Protein AF-A0A0C3ARP1-F1 (afdb_monomer_lite)

Sequence (107 aa):
MITKLQFNICKLETSYRANSEIEDLNERVQENIPDVLQYSCLYWSNHVCSSVDLVGEEVCEYLDTFLRGRRVLYWLEVLSVMGRVPEAISALRKVIACRRRRMPCAS

Organism: NCBI:txid933852

Secondary structure (DSSP, 8-state):
-GGG--TTTT--S-SSS-GGG-TTHHHHHHHHS-HHHHHHHHHHHHHHHH-TTT--HHHHHHHHHHHHSTHHHHHHHHHHHTT-HHHHHHHHHHHHHHHHHT-----

Radius of gyration: 15.82 Å; chains: 1; bounding box: 33×24×52 Å

Foldseek 3Di:
DQVLQDPPQLVDPDPPDALVVDPCLVVSLPVRQDPVNVCCLQCVLVVCQVCLPPCPPVVVVVVVCCCPDCSVVSSCVNCRSVVNNVSVVVSVVSVVVSVVVPDDDPD

Structure (mmCIF, N/CA/C/O backbone):
data_AF-A0A0C3ARP1-F1
#
_entry.id   AF-A0A0C3ARP1-F1
#
loop_
_atom_site.group_PDB
_atom_site.id
_atom_site.type_symbol
_atom_site.label_atom_id
_atom_site.label_alt_id
_atom_site.label_comp_id
_atom_site.label_asym_id
_atom_site.label_entity_id
_atom_site.label_seq_id
_atom_site.pdbx_PDB_ins_code
_atom_site.Cartn_x
_atom_site.Cartn_y
_atom_site.Cartn_z
_atom_site.occupancy
_atom_site.B_iso_or_equiv
_atom_site.auth_seq_id
_atom_site.auth_comp_id
_atom_site.auth_asym_id
_atom_site.auth_atom_id
_atom_site.pdbx_PDB_model_num
ATOM 1 N N . MET A 1 1 ? 10.322 5.556 -0.310 1.00 77.38 1 MET A N 1
ATOM 2 C CA . MET A 1 1 ? 9.335 4.460 -0.164 1.00 77.38 1 MET A CA 1
ATOM 3 C C . MET A 1 1 ? 9.906 3.265 0.598 1.00 77.38 1 MET A C 1
ATOM 5 O O . MET A 1 1 ? 9.497 3.012 1.719 1.00 77.38 1 MET A O 1
ATOM 9 N N . ILE A 1 2 ? 10.868 2.544 0.017 1.00 76.88 2 ILE A N 1
ATOM 10 C CA . ILE A 1 2 ? 11.222 1.176 0.421 1.00 76.88 2 ILE A CA 1
ATOM 11 C C . ILE A 1 2 ? 11.784 1.080 1.855 1.00 76.88 2 ILE A C 1
ATOM 13 O O . ILE A 1 2 ? 11.499 0.114 2.556 1.00 76.88 2 ILE A O 1
ATOM 17 N N . THR A 1 3 ? 12.529 2.086 2.323 1.00 83.31 3 THR A N 1
ATOM 18 C CA . THR A 1 3 ? 13.122 2.149 3.676 1.00 83.31 3 THR A CA 1
ATOM 19 C C . THR A 1 3 ? 12.130 2.447 4.799 1.00 83.31 3 THR A C 1
ATOM 21 O O . THR A 1 3 ? 12.479 2.282 5.961 1.00 83.31 3 THR A O 1
ATOM 24 N N . LYS A 1 4 ? 10.918 2.902 4.465 1.00 89.88 4 LYS A N 1
ATOM 25 C CA . LYS A 1 4 ? 9.867 3.247 5.434 1.00 89.88 4 LYS A CA 1
ATOM 26 C C . LYS A 1 4 ? 8.748 2.203 5.498 1.00 89.88 4 LYS A C 1
ATOM 28 O O . LYS A 1 4 ? 7.906 2.284 6.378 1.00 89.88 4 LYS A O 1
ATOM 33 N N . LEU A 1 5 ? 8.741 1.237 4.576 1.00 94.75 5 LEU A N 1
ATOM 34 C CA . LEU A 1 5 ? 7.831 0.096 4.618 1.00 94.75 5 LEU A CA 1
ATOM 35 C C . LEU A 1 5 ? 8.294 -0.902 5.678 1.00 94.75 5 LEU A C 1
ATOM 37 O O . LEU A 1 5 ? 9.453 -1.322 5.673 1.00 94.75 5 LEU A O 1
ATOM 41 N N . GLN A 1 6 ? 7.366 -1.327 6.524 1.00 95.25 6 GLN A N 1
ATOM 42 C CA . GLN A 1 6 ? 7.595 -2.316 7.568 1.00 95.25 6 GLN A CA 1
ATOM 43 C C . GLN A 1 6 ? 6.342 -3.167 7.765 1.00 95.25 6 GLN A C 1
ATOM 45 O O . GLN A 1 6 ? 5.244 -2.726 7.435 1.00 95.25 6 GLN A O 1
ATOM 50 N N . PHE A 1 7 ? 6.530 -4.375 8.291 1.00 96.44 7 PHE A N 1
ATOM 51 C CA . PHE A 1 7 ? 5.430 -5.251 8.683 1.00 96.44 7 PHE A CA 1
ATOM 52 C C . PHE A 1 7 ? 4.617 -4.625 9.816 1.00 96.44 7 PHE A C 1
ATOM 54 O O . PHE A 1 7 ? 5.205 -4.069 10.748 1.00 96.44 7 PHE A O 1
ATOM 61 N N . ASN A 1 8 ? 3.297 -4.786 9.756 1.00 96.75 8 ASN A N 1
ATOM 62 C CA . ASN A 1 8 ? 2.352 -4.320 10.765 1.00 96.75 8 ASN A CA 1
ATOM 63 C C . ASN A 1 8 ? 2.529 -2.828 11.098 1.00 96.75 8 ASN A C 1
ATOM 65 O O . ASN A 1 8 ? 2.681 -2.441 12.260 1.00 96.75 8 ASN A O 1
ATOM 69 N N . ILE A 1 9 ? 2.564 -1.976 10.068 1.00 96.62 9 ILE A N 1
ATOM 70 C CA . ILE A 1 9 ? 2.895 -0.549 10.223 1.00 96.62 9 ILE A CA 1
ATOM 71 C C . ILE A 1 9 ? 1.890 0.192 11.117 1.00 96.62 9 ILE A C 1
ATOM 73 O O . ILE A 1 9 ? 2.286 1.077 11.870 1.00 96.62 9 ILE A O 1
ATOM 77 N N . CYS A 1 10 ? 0.621 -0.224 11.100 1.00 97.12 10 CYS A N 1
ATOM 78 C CA . CYS A 1 10 ? -0.442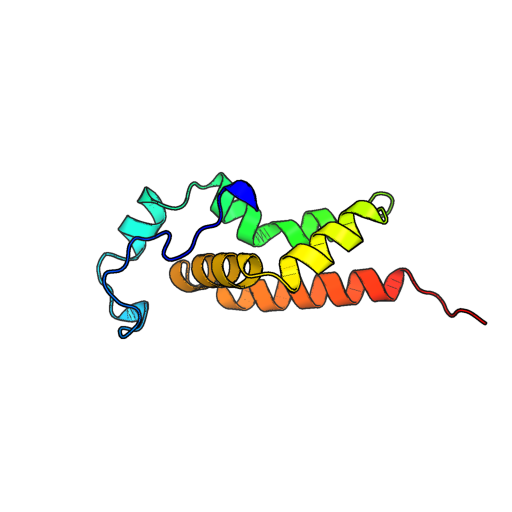 0.305 11.959 1.00 97.12 10 CYS A CA 1
ATOM 79 C C . CYS A 1 10 ? -0.500 -0.354 13.347 1.00 97.12 10 CYS A C 1
ATOM 81 O O . CYS A 1 10 ? -1.428 -0.073 14.101 1.00 97.12 10 CYS A O 1
ATOM 83 N N . LYS A 1 11 ? 0.467 -1.218 13.697 1.00 96.56 11 LYS A N 1
ATOM 84 C CA . LYS A 1 11 ? 0.572 -1.877 15.012 1.00 96.56 11 LYS A CA 1
ATOM 85 C C . LYS A 1 11 ? -0.728 -2.575 15.425 1.00 96.56 11 LYS A C 1
ATOM 87 O O . LYS A 1 11 ? -1.179 -2.450 16.560 1.00 96.56 11 LYS A O 1
ATOM 92 N N . LEU A 1 12 ? -1.342 -3.286 14.485 1.00 96.00 12 LEU A N 1
ATOM 93 C CA . LEU A 1 12 ? -2.535 -4.080 14.740 1.00 96.00 12 LEU A CA 1
ATOM 94 C C . LEU A 1 12 ? -2.186 -5.219 15.697 1.00 96.00 12 LEU A C 1
ATOM 96 O O . LEU A 1 12 ? -1.124 -5.841 15.593 1.00 96.00 12 LEU A O 1
ATOM 100 N N . GLU A 1 13 ? -3.087 -5.499 16.625 1.00 94.56 13 GLU A N 1
ATOM 101 C CA . GLU A 1 13 ? -2.910 -6.525 17.651 1.00 94.56 13 GLU A CA 1
ATOM 102 C C . GLU A 1 13 ? -2.945 -7.925 17.033 1.00 94.56 13 GLU A C 1
ATOM 104 O O . GLU A 1 13 ? -2.311 -8.859 17.522 1.00 94.56 13 GLU A O 1
ATOM 109 N N . THR A 1 14 ? -3.704 -8.076 15.947 1.00 92.62 14 THR A N 1
ATOM 110 C CA . THR A 1 14 ? -3.884 -9.341 15.250 1.00 92.62 14 THR A CA 1
ATOM 111 C C . THR A 1 14 ? -4.270 -9.135 13.790 1.00 92.62 14 THR A C 1
ATOM 113 O O . THR A 1 14 ? -4.915 -8.155 13.431 1.00 92.62 14 THR A O 1
ATOM 116 N N . SER A 1 15 ? -3.918 -10.112 12.956 1.00 89.75 15 SER A N 1
ATOM 117 C CA . SER A 1 15 ? -4.362 -10.229 11.568 1.00 89.75 15 SER A CA 1
ATOM 118 C C . SER A 1 15 ? -5.639 -11.067 11.398 1.00 89.75 15 SER A C 1
ATOM 120 O O . SER A 1 15 ? -6.023 -11.342 10.266 1.00 89.75 15 SER A O 1
ATOM 122 N N . TYR A 1 16 ? -6.263 -11.551 12.483 1.00 94.06 16 TYR A N 1
ATOM 123 C CA . TYR A 1 16 ? -7.468 -12.395 12.398 1.00 94.06 16 TYR A CA 1
ATOM 124 C C . TYR A 1 16 ? -8.746 -11.605 12.093 1.00 94.06 16 TYR A C 1
ATOM 126 O O . TYR A 1 16 ? -9.743 -12.202 11.698 1.00 94.06 16 TYR A O 1
ATOM 134 N N . ARG A 1 17 ? -8.720 -10.282 12.286 1.00 94.38 17 ARG A N 1
ATOM 135 C CA . ARG A 1 17 ? -9.836 -9.376 11.999 1.00 94.38 17 ARG A CA 1
ATOM 136 C C . ARG A 1 17 ? -9.660 -8.761 10.619 1.00 94.38 17 ARG A C 1
ATOM 138 O O . ARG A 1 17 ? -8.546 -8.395 10.239 1.00 94.38 17 ARG A O 1
ATOM 145 N N . ALA A 1 18 ? -10.753 -8.613 9.886 1.00 95.25 18 ALA A N 1
ATOM 146 C CA . ALA A 1 18 ? -10.766 -7.814 8.676 1.00 95.25 18 ALA A CA 1
ATOM 147 C C . ALA A 1 18 ? -10.536 -6.336 9.022 1.00 95.25 18 ALA A C 1
ATOM 149 O O . ALA A 1 18 ? -10.984 -5.848 10.057 1.00 95.25 18 ALA A O 1
ATOM 150 N N . ASN A 1 19 ? -9.902 -5.595 8.112 1.00 96.50 19 ASN A N 1
ATOM 151 C CA . ASN A 1 19 ? -9.664 -4.158 8.283 1.00 96.50 19 ASN A CA 1
ATOM 152 C C . ASN A 1 19 ? -10.959 -3.379 8.578 1.00 96.50 19 ASN A C 1
ATOM 154 O O . ASN A 1 19 ? -10.946 -2.441 9.363 1.00 96.50 19 ASN A O 1
ATOM 158 N N . SER A 1 20 ? -12.087 -3.792 7.988 1.00 95.56 20 SER A N 1
ATOM 159 C CA . SER A 1 20 ? -13.403 -3.179 8.212 1.00 95.56 20 SER A CA 1
ATOM 160 C C . SER A 1 20 ? -13.954 -3.374 9.624 1.00 95.56 20 SER A C 1
ATOM 162 O O . SER A 1 20 ? -14.890 -2.682 10.004 1.00 95.56 20 SER A O 1
ATOM 164 N N . GLU A 1 21 ? -13.425 -4.334 10.380 1.00 96.62 21 GLU A N 1
ATOM 165 C CA . GLU A 1 21 ? -13.845 -4.609 11.754 1.00 96.62 21 GLU A CA 1
ATOM 166 C C . GLU A 1 21 ? -13.049 -3.787 12.774 1.00 96.62 21 GLU A C 1
ATOM 168 O O . GLU A 1 21 ? -13.340 -3.877 13.961 1.00 96.62 21 GLU A O 1
ATOM 173 N N . ILE A 1 22 ? -12.030 -3.029 12.353 1.00 96.38 22 ILE A N 1
ATOM 174 C CA . ILE A 1 22 ? -11.149 -2.247 13.228 1.00 96.38 22 ILE A CA 1
ATOM 175 C C . ILE A 1 22 ? -11.639 -0.793 13.237 1.00 96.38 22 ILE A C 1
ATOM 177 O O . ILE A 1 22 ? -11.443 -0.059 12.271 1.00 96.38 22 ILE A O 1
ATOM 181 N N . GLU A 1 23 ? -12.293 -0.386 14.325 1.00 96.12 23 GLU A N 1
ATOM 182 C CA . GLU A 1 23 ? -12.970 0.917 14.438 1.00 96.12 23 GLU A CA 1
ATOM 183 C C . GLU A 1 23 ? -12.007 2.113 14.328 1.00 96.12 23 GLU A C 1
ATOM 185 O O . GLU A 1 23 ? -12.314 3.094 13.654 1.00 96.12 23 GLU A O 1
ATOM 190 N N . ASP A 1 24 ? -10.817 2.009 14.920 1.00 97.19 24 ASP A N 1
ATOM 191 C CA . ASP A 1 24 ? -9.793 3.060 14.977 1.00 97.19 24 ASP A CA 1
ATOM 192 C C . ASP A 1 24 ? -8.765 2.977 13.830 1.00 97.19 24 ASP A C 1
ATOM 194 O O . ASP A 1 24 ? -7.747 3.674 13.834 1.00 97.19 24 ASP A O 1
ATOM 198 N N . LEU A 1 25 ? -9.006 2.143 12.808 1.00 97.38 25 LEU A N 1
ATOM 199 C CA . LEU A 1 25 ? -8.022 1.894 11.747 1.00 97.38 25 LEU A CA 1
ATOM 200 C C . LEU A 1 25 ? -7.609 3.175 11.015 1.00 97.38 25 LEU A C 1
ATOM 202 O O . LEU A 1 25 ? -6.430 3.368 10.721 1.00 97.38 25 LEU A O 1
ATOM 206 N N . ASN A 1 26 ? -8.570 4.056 10.731 1.00 96.75 26 ASN A N 1
ATOM 207 C CA . ASN A 1 26 ? -8.303 5.311 10.033 1.00 96.75 26 ASN A CA 1
ATOM 208 C C . ASN A 1 26 ? -7.360 6.217 10.835 1.00 96.75 26 ASN A C 1
ATOM 210 O O . ASN A 1 26 ? -6.447 6.802 10.256 1.00 96.75 26 ASN A O 1
ATOM 214 N N . GLU A 1 27 ? -7.542 6.298 12.153 1.00 98.00 27 GLU A N 1
ATOM 215 C CA . GLU A 1 27 ? -6.682 7.078 13.048 1.00 98.00 27 GLU A CA 1
ATOM 216 C C . GLU A 1 27 ? -5.265 6.499 13.045 1.00 98.00 27 GLU A C 1
ATOM 218 O O . GLU A 1 27 ? -4.299 7.213 12.766 1.00 98.00 27 GLU A O 1
ATOM 223 N N . ARG A 1 28 ? -5.139 5.173 13.186 1.00 97.75 28 ARG A N 1
ATOM 224 C CA . ARG A 1 28 ? -3.838 4.487 13.122 1.00 97.75 28 ARG A CA 1
ATOM 225 C C . ARG A 1 28 ? -3.128 4.682 11.786 1.00 97.75 28 ARG A C 1
ATOM 227 O O . ARG A 1 28 ? -1.896 4.756 11.762 1.00 97.75 28 ARG A O 1
ATOM 234 N N . VAL A 1 29 ? -3.860 4.744 10.672 1.00 97.75 29 VAL A N 1
ATOM 235 C CA . VAL A 1 29 ? -3.286 5.056 9.354 1.00 97.75 29 VAL A CA 1
ATOM 236 C C . VAL A 1 29 ? -2.695 6.466 9.350 1.00 97.75 2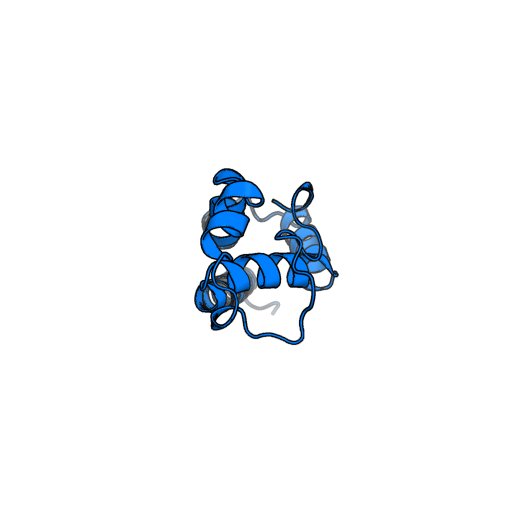9 VAL A C 1
ATOM 238 O O . VAL A 1 29 ? -1.543 6.617 8.942 1.00 97.75 29 VAL A O 1
ATOM 241 N N . GLN A 1 30 ? -3.426 7.471 9.843 1.00 96.94 30 GLN A N 1
ATOM 242 C CA . GLN A 1 30 ? -2.931 8.854 9.902 1.00 96.94 30 GLN A CA 1
ATOM 243 C C . GLN A 1 30 ? -1.718 9.001 10.830 1.00 96.94 30 GLN A C 1
ATOM 245 O O . GLN A 1 30 ? -0.770 9.714 10.506 1.00 96.94 30 GLN A O 1
ATOM 250 N N . GLU A 1 31 ? -1.707 8.292 11.957 1.00 97.44 31 GLU A N 1
ATOM 251 C CA . GLU A 1 31 ? -0.612 8.358 12.928 1.00 97.44 31 GLU A CA 1
ATOM 252 C C . GLU A 1 31 ? 0.666 7.653 12.459 1.00 97.44 31 GLU A C 1
ATOM 254 O O . GLU A 1 31 ? 1.774 8.121 12.729 1.00 97.44 31 GLU A O 1
ATOM 259 N N . ASN A 1 32 ? 0.537 6.503 11.788 1.00 97.50 32 ASN A N 1
ATOM 260 C CA . ASN A 1 32 ? 1.681 5.627 11.515 1.00 97.50 32 ASN A CA 1
ATOM 261 C C . ASN A 1 32 ? 2.154 5.659 10.054 1.00 97.50 32 ASN A C 1
ATOM 263 O O . ASN A 1 32 ? 3.272 5.213 9.776 1.00 97.50 32 ASN A O 1
ATOM 267 N N . ILE A 1 33 ? 1.353 6.174 9.114 1.00 97.44 33 ILE A N 1
ATOM 268 C CA . ILE A 1 33 ? 1.690 6.200 7.685 1.00 97.44 33 ILE A CA 1
ATOM 269 C C . ILE A 1 33 ? 1.768 7.654 7.194 1.00 97.44 33 ILE A C 1
ATOM 271 O O . ILE A 1 33 ? 0.757 8.221 6.785 1.00 97.44 33 ILE A O 1
ATOM 275 N N . PRO A 1 34 ? 2.972 8.261 7.153 1.00 96.00 34 PRO A N 1
ATOM 276 C CA . PRO A 1 34 ? 3.136 9.638 6.693 1.00 96.00 34 PRO A CA 1
ATOM 277 C C . PRO A 1 34 ? 2.622 9.848 5.264 1.00 96.00 34 PRO A C 1
ATOM 279 O O . PRO A 1 34 ? 2.818 8.979 4.408 1.00 96.00 34 PRO A O 1
ATOM 282 N N . ASP A 1 35 ? 2.091 11.034 4.964 1.00 95.88 35 ASP A N 1
ATOM 283 C CA . ASP A 1 35 ? 1.547 11.391 3.640 1.00 95.88 35 ASP A CA 1
ATOM 284 C C . ASP A 1 35 ? 2.515 11.103 2.488 1.00 95.88 35 ASP A C 1
ATOM 286 O O . ASP A 1 35 ? 2.133 10.595 1.434 1.00 95.88 35 ASP A O 1
ATOM 290 N N . VAL A 1 36 ? 3.809 11.353 2.701 1.00 95.44 36 VAL A N 1
ATOM 291 C CA . VAL A 1 36 ? 4.859 11.066 1.712 1.00 95.44 36 VAL A CA 1
ATOM 292 C C . VAL A 1 36 ? 4.948 9.568 1.403 1.00 95.44 36 VAL A C 1
ATOM 294 O O . VAL A 1 36 ? 5.189 9.182 0.254 1.00 95.44 36 VAL A O 1
ATOM 297 N N . LEU A 1 37 ? 4.758 8.704 2.406 1.00 96.44 37 LEU A N 1
ATOM 298 C CA . LEU A 1 37 ? 4.735 7.256 2.214 1.00 96.44 37 LEU A CA 1
ATOM 299 C C . LEU A 1 37 ? 3.441 6.820 1.524 1.00 96.44 37 LEU A C 1
ATOM 301 O O . LEU A 1 37 ? 3.526 6.046 0.573 1.00 96.44 37 LEU A O 1
ATOM 305 N N . GLN A 1 38 ? 2.287 7.358 1.928 1.00 97.00 38 GLN A N 1
ATOM 306 C CA . GLN A 1 38 ? 1.003 7.100 1.265 1.00 97.00 38 GLN A CA 1
ATOM 307 C C . GLN A 1 38 ? 1.075 7.446 -0.229 1.00 97.00 38 GLN A C 1
ATOM 309 O O . GLN A 1 38 ? 0.813 6.601 -1.090 1.00 97.00 38 GLN A O 1
ATOM 314 N N . TYR A 1 39 ? 1.533 8.660 -0.545 1.00 96.44 39 TYR A N 1
ATOM 315 C CA . TYR A 1 39 ? 1.751 9.121 -1.913 1.00 96.44 39 TYR A CA 1
ATOM 316 C C . TYR A 1 39 ? 2.708 8.194 -2.670 1.00 96.44 39 TYR A C 1
ATOM 318 O O . TYR A 1 39 ? 2.412 7.756 -3.783 1.00 96.44 39 TYR A O 1
ATOM 326 N N . SER A 1 40 ? 3.841 7.842 -2.055 1.00 95.25 40 SER A N 1
ATOM 327 C CA . SER A 1 40 ? 4.809 6.932 -2.670 1.00 95.25 40 SER A CA 1
ATOM 328 C C . SER A 1 40 ? 4.183 5.573 -2.999 1.00 95.25 40 SER A C 1
ATOM 330 O O . SER A 1 40 ? 4.360 5.080 -4.111 1.00 95.25 40 SER A O 1
ATOM 332 N N . CYS A 1 41 ? 3.429 4.978 -2.069 1.00 96.62 41 CYS A N 1
ATOM 333 C CA . CYS A 1 41 ? 2.775 3.681 -2.252 1.00 96.62 41 CYS A CA 1
ATOM 334 C C . CYS A 1 41 ? 1.742 3.694 -3.386 1.00 96.62 41 CYS A C 1
ATOM 336 O O . CYS A 1 41 ? 1.608 2.686 -4.081 1.00 96.62 41 CYS A O 1
ATOM 338 N N . LEU A 1 42 ? 1.051 4.817 -3.593 1.00 96.69 42 LEU A N 1
ATOM 339 C CA . LEU A 1 42 ? 0.048 4.977 -4.649 1.00 96.69 42 LEU A CA 1
ATOM 340 C C . LEU A 1 42 ? 0.669 5.251 -6.026 1.00 96.69 42 LEU A C 1
ATOM 342 O O . LEU A 1 42 ? 0.213 4.710 -7.033 1.00 96.69 42 LEU A O 1
ATOM 346 N N . TYR A 1 43 ? 1.715 6.078 -6.088 1.00 94.69 43 TYR A N 1
ATOM 347 C CA . TYR A 1 43 ? 2.136 6.697 -7.349 1.00 94.69 43 TYR A CA 1
ATOM 348 C C . TYR A 1 43 ? 3.533 6.308 -7.838 1.00 94.69 43 TYR A C 1
ATOM 350 O O . TYR A 1 43 ? 3.912 6.732 -8.931 1.00 94.69 43 TYR A O 1
ATOM 358 N N . TRP A 1 44 ? 4.295 5.471 -7.118 1.00 92.38 44 TRP A N 1
ATOM 359 C CA . TRP A 1 44 ? 5.636 5.055 -7.566 1.00 92.38 44 TRP A CA 1
ATOM 360 C C . TRP A 1 44 ? 5.639 4.484 -8.994 1.00 92.38 44 TRP A C 1
ATOM 362 O O . TRP A 1 44 ? 6.542 4.779 -9.775 1.00 92.38 44 TRP A O 1
ATOM 372 N N . SER A 1 45 ? 4.606 3.718 -9.367 1.00 91.12 45 SER A N 1
ATOM 373 C CA . SER A 1 45 ? 4.510 3.102 -10.697 1.00 91.12 45 SER A CA 1
ATOM 374 C C . SER A 1 45 ? 4.359 4.130 -11.819 1.00 91.12 45 SER A C 1
ATOM 376 O O . SER A 1 45 ? 4.834 3.888 -12.926 1.00 91.12 45 SER A O 1
ATOM 378 N N . ASN A 1 46 ? 3.750 5.290 -11.543 1.00 89.94 46 ASN A N 1
ATOM 379 C CA . ASN A 1 46 ? 3.664 6.392 -12.501 1.00 89.94 46 ASN A CA 1
ATOM 380 C C . ASN A 1 46 ? 5.050 6.973 -12.761 1.00 89.94 46 ASN A C 1
ATOM 382 O O . ASN A 1 46 ? 5.434 7.130 -13.911 1.00 89.94 46 ASN A O 1
ATOM 386 N N . HIS A 1 47 ? 5.821 7.230 -11.704 1.00 87.38 47 HIS A N 1
ATOM 387 C CA . HIS A 1 47 ? 7.172 7.787 -11.824 1.00 87.38 47 HIS A CA 1
ATOM 388 C C . HIS A 1 47 ? 8.113 6.850 -12.588 1.00 87.38 47 HIS A C 1
ATOM 390 O O . HIS A 1 47 ? 8.845 7.283 -13.478 1.00 87.38 47 HIS A O 1
ATOM 396 N N . VAL A 1 48 ? 8.028 5.545 -12.312 1.00 83.81 48 VAL A N 1
ATOM 397 C CA . VAL A 1 48 ? 8.788 4.529 -13.053 1.00 83.81 48 VAL A CA 1
ATOM 398 C C . VAL A 1 48 ? 8.368 4.501 -14.523 1.00 83.81 48 VAL A C 1
ATOM 400 O O . VAL A 1 48 ? 9.212 4.497 -15.404 1.00 83.81 48 VAL A O 1
ATOM 403 N N . CYS A 1 49 ? 7.075 4.503 -14.828 1.00 82.25 49 CYS A N 1
ATOM 404 C CA . CYS A 1 49 ? 6.618 4.329 -16.206 1.00 82.25 49 CYS A CA 1
ATOM 405 C C . CYS A 1 49 ? 6.626 5.592 -17.074 1.00 82.25 49 CYS A C 1
ATOM 407 O O . CYS A 1 49 ? 6.670 5.470 -18.298 1.00 82.25 49 CYS A O 1
ATOM 409 N N . SER A 1 50 ? 6.576 6.783 -16.476 1.00 78.38 50 SER A N 1
ATOM 410 C CA . SER A 1 50 ? 6.601 8.061 -17.199 1.00 78.38 50 SER A CA 1
ATOM 411 C C . SER A 1 50 ? 8.012 8.510 -17.574 1.00 78.38 50 SER A C 1
ATOM 413 O O . SER A 1 50 ? 8.170 9.376 -18.429 1.00 78.38 50 SER A O 1
ATOM 415 N N . SER A 1 51 ? 9.047 7.936 -16.959 1.00 66.25 51 SER A N 1
ATOM 416 C CA . SER A 1 51 ? 10.437 8.255 -17.274 1.00 66.25 51 SER A CA 1
ATOM 417 C C . SER A 1 51 ? 10.903 7.456 -18.498 1.00 66.25 51 SER A C 1
ATOM 419 O O . SER A 1 51 ? 11.533 6.398 -18.404 1.00 66.25 51 SER A O 1
ATOM 421 N N . VAL A 1 52 ? 10.527 7.965 -19.676 1.00 55.00 52 VAL A N 1
ATOM 422 C CA . VAL A 1 52 ? 10.731 7.340 -20.997 1.00 55.00 52 VAL A CA 1
ATOM 423 C C . VAL A 1 52 ? 12.197 6.946 -21.238 1.00 55.00 52 VAL A C 1
ATOM 425 O O . VAL A 1 52 ? 12.434 5.880 -21.799 1.00 55.00 52 VAL A O 1
ATOM 428 N N . ASP A 1 53 ? 13.148 7.678 -20.649 1.00 56.19 53 ASP A N 1
ATOM 429 C CA . ASP A 1 53 ? 14.589 7.475 -20.856 1.00 56.19 53 ASP A CA 1
ATOM 430 C C . ASP A 1 53 ? 15.364 6.962 -19.618 1.00 56.19 53 ASP A C 1
ATOM 432 O O . ASP A 1 53 ? 16.539 6.633 -19.735 1.00 56.19 53 ASP A O 1
ATOM 436 N N . LEU A 1 54 ? 14.738 6.858 -18.429 1.00 53.00 54 LEU A N 1
ATOM 437 C CA . LEU A 1 54 ? 15.462 6.659 -17.148 1.00 53.00 54 LEU A CA 1
ATOM 438 C C . LEU A 1 54 ? 15.110 5.400 -16.345 1.00 53.00 54 LEU A C 1
ATOM 440 O O . LEU A 1 54 ? 15.686 5.201 -15.275 1.00 53.00 54 LEU A O 1
ATOM 444 N N . VAL A 1 55 ? 14.233 4.505 -16.818 1.00 59.81 55 VAL A N 1
ATOM 445 C CA . VAL A 1 55 ? 14.215 3.138 -16.249 1.00 59.81 55 VAL A CA 1
ATOM 446 C C . VAL A 1 55 ? 15.449 2.401 -16.764 1.00 59.81 55 VAL A C 1
ATOM 448 O O . VAL A 1 55 ? 15.361 1.574 -17.671 1.00 59.81 55 VAL A O 1
ATOM 451 N N . GLY A 1 56 ? 16.608 2.787 -16.234 1.00 68.75 56 GLY A N 1
ATOM 452 C CA . GLY A 1 56 ? 17.865 2.091 -16.426 1.00 68.75 56 GLY A CA 1
ATOM 453 C C . GLY A 1 56 ? 17.787 0.683 -15.844 1.00 68.75 56 GLY A C 1
ATOM 454 O O . GLY A 1 56 ? 16.867 0.342 -15.090 1.00 68.75 56 GLY A O 1
ATOM 455 N N . GLU A 1 57 ? 18.766 -0.137 -16.204 1.00 74.62 57 GLU A N 1
ATOM 456 C CA . GLU A 1 57 ? 18.911 -1.512 -15.722 1.00 74.62 57 GLU A CA 1
ATOM 457 C C . GLU A 1 57 ? 18.845 -1.592 -14.187 1.00 74.62 57 GLU A C 1
ATOM 459 O O . GLU A 1 57 ? 18.113 -2.418 -13.646 1.00 74.62 57 GLU A O 1
ATOM 464 N N . GLU A 1 58 ? 19.455 -0.623 -13.500 1.00 80.19 58 GLU A N 1
ATOM 465 C CA . GLU A 1 58 ? 19.424 -0.477 -12.042 1.00 80.19 58 GLU A CA 1
ATOM 466 C C . GLU A 1 58 ? 17.990 -0.380 -11.483 1.00 80.19 58 GLU A C 1
ATOM 468 O O . GLU A 1 58 ? 17.623 -1.093 -10.550 1.00 80.19 58 GLU A O 1
ATOM 473 N N . VAL A 1 59 ? 17.117 0.444 -12.077 1.00 81.62 59 VAL A N 1
ATOM 474 C CA . VAL A 1 59 ? 15.714 0.559 -11.629 1.00 81.62 59 VAL A CA 1
ATOM 475 C C . VAL A 1 59 ? 14.962 -0.750 -11.877 1.00 81.62 59 VAL A C 1
ATOM 477 O O . VAL A 1 59 ? 14.130 -1.154 -11.061 1.00 81.62 59 VAL A O 1
ATOM 480 N N . CYS A 1 60 ? 15.250 -1.443 -12.983 1.00 82.12 60 CYS A N 1
ATOM 481 C CA . CYS A 1 60 ? 14.662 -2.752 -13.260 1.00 82.12 60 CYS A CA 1
ATOM 482 C C . CYS A 1 60 ? 15.084 -3.808 -12.230 1.00 82.12 60 CYS A C 1
ATOM 484 O O . CYS A 1 60 ? 14.227 -4.586 -11.796 1.00 82.12 60 CYS A O 1
ATOM 486 N N . GLU A 1 61 ? 16.355 -3.826 -11.836 1.00 85.06 61 GLU A N 1
ATOM 487 C CA . GLU A 1 61 ? 16.902 -4.730 -10.820 1.00 85.06 61 GLU A CA 1
ATOM 488 C C . GLU A 1 61 ? 16.320 -4.432 -9.431 1.00 85.06 61 GLU A C 1
ATOM 490 O O . GLU A 1 61 ? 15.848 -5.342 -8.738 1.00 85.06 61 GLU A O 1
ATOM 495 N N . TYR A 1 62 ? 16.231 -3.151 -9.054 1.00 86.38 62 TYR A N 1
ATOM 496 C CA . TYR A 1 62 ? 15.574 -2.740 -7.812 1.00 86.38 62 TYR A CA 1
ATOM 497 C C . TYR A 1 62 ? 14.103 -3.146 -7.774 1.00 86.38 62 TYR A C 1
ATOM 499 O O . TYR A 1 62 ? 13.619 -3.602 -6.736 1.00 86.38 62 TYR A O 1
ATOM 507 N N . LEU A 1 63 ? 13.378 -2.992 -8.886 1.00 88.44 63 LEU A N 1
ATOM 508 C CA . LEU A 1 63 ? 11.978 -3.403 -8.971 1.00 88.44 63 LEU A CA 1
ATOM 509 C C . LEU A 1 63 ? 11.817 -4.915 -8.879 1.00 88.44 63 LEU A C 1
ATOM 511 O O . LEU A 1 63 ? 10.902 -5.370 -8.199 1.00 88.44 63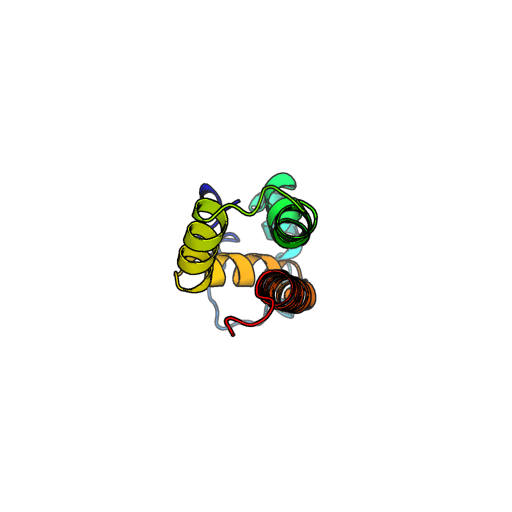 LEU A O 1
ATOM 515 N N . ASP A 1 64 ? 12.687 -5.689 -9.526 1.00 88.38 64 ASP A N 1
ATOM 516 C CA . ASP A 1 64 ? 12.653 -7.150 -9.423 1.00 88.38 64 ASP A CA 1
ATOM 517 C C . ASP A 1 64 ? 12.925 -7.598 -7.977 1.00 88.38 64 ASP A C 1
ATOM 519 O O . ASP A 1 64 ? 12.132 -8.344 -7.397 1.00 88.38 64 ASP A O 1
ATOM 523 N N . THR A 1 65 ? 13.944 -7.017 -7.336 1.00 91.06 65 THR A N 1
ATOM 524 C CA . THR A 1 65 ? 14.265 -7.250 -5.918 1.00 91.06 65 THR A CA 1
ATOM 525 C C . THR A 1 65 ? 13.105 -6.865 -4.996 1.00 91.06 65 THR A C 1
ATOM 527 O O . THR A 1 65 ? 12.769 -7.597 -4.062 1.00 91.06 65 THR A O 1
ATOM 530 N N . PHE A 1 66 ? 12.462 -5.722 -5.246 1.00 91.25 66 PHE A N 1
ATOM 531 C CA . PHE A 1 66 ? 11.317 -5.258 -4.465 1.00 91.25 66 PHE A CA 1
ATOM 532 C C . PHE A 1 66 ? 10.113 -6.196 -4.604 1.00 91.25 66 PHE A C 1
ATOM 534 O O . PHE A 1 66 ? 9.548 -6.596 -3.585 1.00 91.25 66 PHE A O 1
ATOM 541 N N . LEU A 1 67 ? 9.746 -6.553 -5.841 1.00 91.75 67 LEU A N 1
ATOM 542 C CA . LEU A 1 67 ? 8.564 -7.362 -6.154 1.00 91.75 67 LEU A CA 1
ATOM 543 C C . LEU A 1 67 ? 8.714 -8.828 -5.733 1.00 91.75 67 LEU A C 1
ATOM 545 O O . LEU A 1 67 ? 7.714 -9.464 -5.408 1.00 91.75 67 LEU A O 1
ATOM 549 N N . ARG A 1 68 ? 9.938 -9.365 -5.726 1.00 92.62 68 ARG A N 1
ATOM 550 C CA . ARG A 1 68 ? 10.227 -10.733 -5.258 1.00 92.62 68 ARG A CA 1
ATOM 551 C C . ARG A 1 68 ? 10.496 -10.814 -3.757 1.00 92.62 68 ARG A C 1
ATOM 553 O O . ARG A 1 68 ? 10.431 -11.894 -3.177 1.00 92.62 68 ARG A O 1
ATOM 560 N N . GLY A 1 69 ? 10.837 -9.692 -3.129 1.00 92.94 69 GLY A N 1
ATOM 561 C CA . GLY A 1 69 ? 11.154 -9.618 -1.709 1.00 92.94 69 GLY A CA 1
ATOM 562 C C . GLY A 1 69 ? 9.926 -9.441 -0.813 1.00 92.94 69 GLY A C 1
ATOM 563 O O . GLY A 1 69 ? 8.805 -9.238 -1.260 1.00 92.94 69 GLY A O 1
ATOM 564 N N . ARG A 1 70 ? 10.150 -9.422 0.506 1.00 93.94 70 ARG A N 1
ATOM 565 C CA . ARG A 1 70 ? 9.078 -9.226 1.507 1.00 93.94 70 ARG A CA 1
ATOM 566 C C . ARG A 1 70 ? 8.459 -7.828 1.469 1.00 93.94 70 ARG A C 1
ATOM 568 O O . ARG A 1 70 ? 7.333 -7.636 1.909 1.00 93.94 70 ARG A O 1
ATOM 575 N N . ARG A 1 71 ? 9.187 -6.840 0.940 1.00 93.81 71 ARG A N 1
ATOM 576 C CA . ARG A 1 71 ? 8.750 -5.437 0.934 1.00 93.81 71 ARG A CA 1
ATOM 577 C C . ARG A 1 71 ? 7.523 -5.204 0.049 1.00 93.81 71 ARG A C 1
ATOM 579 O O . ARG A 1 71 ? 6.776 -4.270 0.330 1.00 93.81 71 ARG A O 1
ATOM 586 N N . VAL A 1 72 ? 7.268 -6.064 -0.944 1.00 95.94 72 VAL A N 1
ATOM 587 C CA . VAL A 1 72 ? 6.011 -6.033 -1.709 1.00 95.94 72 VAL A CA 1
ATOM 588 C C . VAL A 1 72 ? 4.800 -6.316 -0.818 1.00 95.94 72 VAL A C 1
ATOM 590 O O . VAL A 1 72 ? 3.762 -5.689 -0.991 1.00 95.94 72 VAL A O 1
ATOM 593 N N . LEU A 1 73 ? 4.941 -7.194 0.182 1.00 96.38 73 LEU A N 1
ATOM 594 C CA . LEU A 1 73 ? 3.862 -7.521 1.115 1.00 96.38 73 LEU A CA 1
ATOM 595 C C . LEU A 1 73 ? 3.578 -6.348 2.051 1.00 96.38 73 LEU A C 1
ATOM 597 O O . LEU A 1 73 ? 2.421 -6.036 2.285 1.00 96.38 73 LEU A O 1
ATOM 601 N N . TYR A 1 74 ? 4.612 -5.642 2.509 1.00 97.31 74 TYR A N 1
ATOM 602 C CA . TYR A 1 74 ? 4.439 -4.444 3.344 1.00 97.31 74 TYR A CA 1
ATOM 603 C C . TYR A 1 74 ? 3.806 -3.292 2.556 1.00 97.31 74 TYR A C 1
ATOM 605 O O . TYR A 1 74 ? 3.014 -2.522 3.086 1.00 97.31 74 TYR A O 1
ATOM 613 N N . TRP A 1 75 ? 4.122 -3.179 1.265 1.00 97.75 75 TRP A N 1
ATOM 614 C CA . TRP A 1 75 ? 3.434 -2.246 0.376 1.00 97.75 75 TRP A CA 1
ATOM 615 C C . TRP A 1 75 ? 1.955 -2.613 0.186 1.00 97.75 75 TRP A C 1
ATOM 617 O O . TRP A 1 75 ? 1.097 -1.735 0.275 1.00 97.75 75 TRP A O 1
ATOM 627 N N . LEU A 1 76 ? 1.645 -3.897 -0.026 1.00 97.69 76 LEU A N 1
ATOM 628 C CA . LEU A 1 76 ? 0.263 -4.380 -0.098 1.00 97.69 76 LEU A CA 1
ATOM 629 C C . LEU A 1 76 ? -0.486 -4.180 1.220 1.00 97.69 76 LEU A C 1
ATOM 631 O O . LEU A 1 76 ? -1.660 -3.829 1.189 1.00 97.69 76 LEU A O 1
ATOM 635 N N . GLU A 1 77 ? 0.181 -4.356 2.358 1.00 97.38 77 GLU A N 1
ATOM 636 C CA . GLU A 1 77 ? -0.374 -4.098 3.686 1.00 97.38 77 GLU A CA 1
ATOM 637 C C . GLU A 1 77 ? -0.795 -2.630 3.823 1.00 97.38 77 GLU A C 1
ATOM 639 O O . GLU A 1 77 ? -1.952 -2.369 4.139 1.00 97.38 77 GLU A O 1
ATOM 644 N N . VAL A 1 78 ? 0.086 -1.682 3.471 1.00 97.88 78 VAL A N 1
ATOM 645 C CA . VAL A 1 78 ? -0.230 -0.240 3.456 1.00 97.88 78 VAL A CA 1
ATOM 646 C C . VAL A 1 78 ? -1.444 0.050 2.573 1.00 97.88 78 VAL A C 1
ATOM 648 O O . VAL A 1 78 ? -2.382 0.719 2.999 1.00 97.88 78 VAL A O 1
ATOM 651 N N . LEU A 1 79 ? -1.470 -0.483 1.348 1.00 98.25 79 LEU A N 1
ATOM 652 C CA . LEU A 1 79 ? -2.619 -0.296 0.460 1.00 98.25 79 LEU A CA 1
ATOM 653 C C . LEU A 1 79 ? -3.888 -0.963 1.004 1.00 98.25 79 LEU A C 1
ATOM 655 O O . LEU A 1 79 ? -4.976 -0.443 0.786 1.00 98.25 79 LEU A O 1
ATOM 659 N N . SER A 1 80 ? -3.771 -2.081 1.714 1.00 97.81 80 SER A N 1
ATOM 660 C CA . SER A 1 80 ? -4.896 -2.784 2.331 1.00 97.81 80 SER A CA 1
ATOM 661 C C . SER A 1 80 ? -5.532 -1.964 3.449 1.00 97.81 80 SER A C 1
ATOM 663 O O . SER A 1 80 ? -6.744 -1.740 3.423 1.00 97.81 80 SER A O 1
ATOM 665 N N . VAL A 1 81 ? -4.731 -1.454 4.391 1.00 97.56 81 VAL A N 1
ATOM 666 C CA . VAL A 1 81 ? -5.239 -0.645 5.516 1.00 97.56 81 VAL A CA 1
ATOM 667 C C . VAL A 1 81 ? -5.778 0.712 5.064 1.00 97.56 81 VAL A C 1
ATOM 669 O O . VAL A 1 81 ? -6.691 1.242 5.681 1.00 97.56 81 VAL A O 1
ATOM 672 N N . MET A 1 82 ? -5.288 1.239 3.939 1.00 97.69 82 MET A N 1
ATOM 673 C CA . MET A 1 82 ? -5.834 2.445 3.306 1.00 97.69 82 MET A CA 1
ATOM 674 C C . MET A 1 82 ? -7.094 2.185 2.454 1.00 97.69 82 MET A C 1
ATOM 676 O O . MET A 1 82 ? -7.655 3.131 1.904 1.00 97.69 82 MET A O 1
ATOM 680 N N . GLY A 1 83 ? -7.510 0.928 2.247 1.00 97.00 83 GLY A N 1
ATOM 681 C CA . GLY A 1 83 ? -8.623 0.590 1.345 1.00 97.00 83 GLY A CA 1
ATOM 682 C C . GLY A 1 83 ? -8.311 0.801 -0.148 1.00 97.00 83 GLY A C 1
ATOM 683 O O . GLY A 1 83 ? -9.20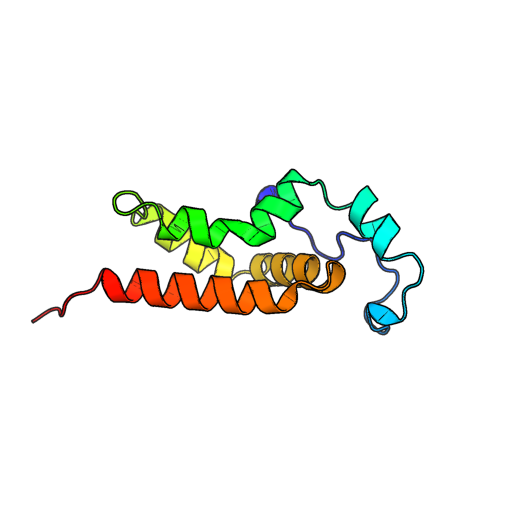2 1.039 -0.960 1.00 97.00 83 GLY A O 1
ATOM 684 N N . ARG A 1 84 ? -7.033 0.735 -0.535 1.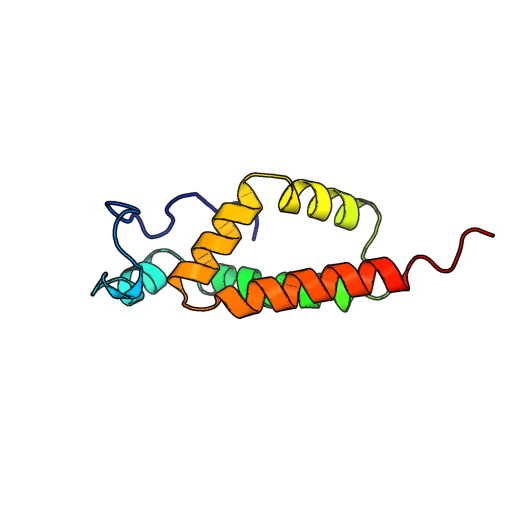00 97.88 84 ARG A N 1
ATOM 685 C CA . ARG A 1 84 ? -6.495 1.057 -1.872 1.00 97.88 84 ARG A CA 1
ATOM 686 C C . ARG A 1 84 ? -5.854 -0.133 -2.593 1.00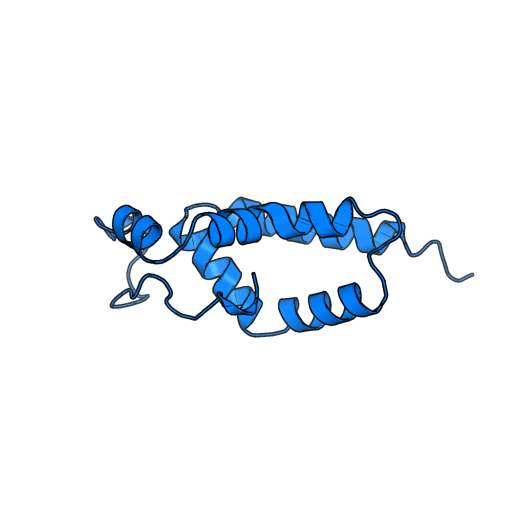 97.88 84 ARG A C 1
ATOM 688 O O . ARG A 1 84 ? -5.067 0.061 -3.516 1.00 97.88 84 ARG A O 1
ATOM 695 N N . VAL A 1 85 ? -6.214 -1.370 -2.245 1.00 97.12 85 VAL A N 1
ATOM 696 C CA . VAL A 1 85 ? -5.735 -2.590 -2.936 1.00 97.12 85 VAL A CA 1
ATOM 697 C C . VAL A 1 85 ? -5.896 -2.545 -4.470 1.00 97.12 85 VAL A C 1
ATOM 699 O O . VAL A 1 85 ? -4.966 -2.974 -5.159 1.00 97.12 85 VAL A O 1
ATOM 702 N N . PRO A 1 86 ? -6.981 -1.992 -5.059 1.00 97.62 86 PRO A N 1
ATOM 703 C CA . PRO A 1 86 ? -7.092 -1.873 -6.518 1.00 97.62 86 PRO A CA 1
ATOM 704 C C . PRO A 1 86 ? -5.936 -1.103 -7.180 1.00 97.62 86 PRO A C 1
ATOM 706 O O . PRO A 1 86 ? -5.565 -1.398 -8.320 1.00 97.62 86 PRO A O 1
ATOM 709 N N . GLU A 1 87 ? -5.305 -0.174 -6.459 1.00 97.56 87 GLU A N 1
ATOM 710 C CA . GLU A 1 87 ? -4.155 0.586 -6.959 1.00 97.56 87 GLU A CA 1
ATOM 711 C C . GLU A 1 87 ? -2.906 -0.280 -7.101 1.00 97.56 87 GLU A C 1
ATOM 713 O O . GLU A 1 87 ? -2.103 -0.052 -8.007 1.00 97.56 87 GLU A O 1
ATOM 718 N N . ALA A 1 88 ? -2.769 -1.332 -6.287 1.00 96.81 88 ALA A N 1
ATOM 719 C CA . ALA A 1 88 ? -1.698 -2.309 -6.451 1.00 96.81 88 ALA A CA 1
ATOM 720 C C . ALA A 1 88 ? -1.805 -3.008 -7.811 1.00 96.81 88 ALA A C 1
ATOM 722 O O . ALA A 1 88 ? -0.821 -3.133 -8.541 1.00 96.81 88 ALA A O 1
ATOM 723 N N . ILE A 1 89 ? -3.022 -3.415 -8.185 1.00 95.88 89 ILE A N 1
ATOM 724 C CA . ILE A 1 89 ? -3.296 -4.080 -9.464 1.00 95.88 89 ILE A CA 1
ATOM 725 C C . ILE A 1 89 ? -2.982 -3.129 -10.623 1.00 95.88 89 ILE A C 1
ATOM 727 O O . ILE A 1 89 ? -2.317 -3.522 -11.585 1.00 95.88 89 ILE A O 1
ATOM 731 N N . SER A 1 90 ? -3.429 -1.874 -10.523 1.00 95.75 90 SER A N 1
ATOM 732 C CA . SER A 1 90 ? -3.138 -0.824 -11.506 1.00 95.75 90 SER A CA 1
ATOM 733 C C . SER A 1 90 ? -1.629 -0.604 -11.671 1.00 95.75 90 SER A C 1
ATOM 735 O O . SER A 1 90 ? -1.115 -0.621 -12.793 1.00 95.75 90 SER A O 1
ATOM 737 N N . ALA A 1 91 ? -0.897 -0.485 -10.560 1.00 94.56 91 ALA A N 1
ATOM 738 C CA . ALA A 1 91 ? 0.550 -0.304 -10.542 1.00 94.56 91 ALA A CA 1
ATOM 739 C C . ALA A 1 91 ? 1.296 -1.478 -11.196 1.00 94.56 91 ALA A C 1
ATOM 741 O O . ALA A 1 91 ? 2.133 -1.264 -12.076 1.00 94.56 91 ALA A O 1
ATOM 742 N N . LEU A 1 92 ? 0.960 -2.718 -10.829 1.00 93.25 92 LEU A N 1
ATOM 743 C CA . LEU A 1 92 ? 1.603 -3.916 -11.378 1.00 93.25 92 LEU A CA 1
ATOM 744 C C . LEU A 1 92 ? 1.328 -4.075 -12.878 1.00 93.25 92 LEU A C 1
ATOM 746 O O . LEU A 1 92 ? 2.254 -4.325 -13.652 1.00 93.25 92 LEU A O 1
ATOM 750 N N . ARG A 1 93 ? 0.080 -3.863 -13.318 1.00 92.94 93 ARG A N 1
ATOM 751 C CA . ARG A 1 93 ? -0.274 -3.876 -14.749 1.00 92.94 93 ARG A CA 1
ATOM 752 C C . ARG A 1 93 ? 0.512 -2.831 -15.530 1.00 92.94 93 ARG A C 1
ATOM 754 O O . ARG A 1 93 ? 1.002 -3.128 -16.620 1.00 92.94 93 ARG A O 1
ATOM 761 N N . LYS A 1 94 ? 0.657 -1.632 -14.964 1.00 90.19 94 LYS A N 1
ATOM 762 C CA . LYS A 1 94 ? 1.424 -0.543 -15.567 1.00 90.19 94 LYS A CA 1
ATOM 763 C C . LYS A 1 94 ? 2.887 -0.947 -15.749 1.00 90.19 94 LYS A C 1
ATOM 765 O O . LYS A 1 94 ? 3.385 -0.881 -16.866 1.00 90.19 94 LYS A O 1
ATOM 770 N N . VAL A 1 95 ? 3.535 -1.484 -14.713 1.00 87.38 95 VAL A N 1
ATOM 771 C CA . VAL A 1 95 ? 4.930 -1.959 -14.795 1.00 87.38 95 VAL A CA 1
ATOM 772 C C . VAL A 1 95 ? 5.106 -3.073 -15.832 1.00 87.38 95 VAL A C 1
ATOM 774 O O . VAL A 1 95 ? 6.053 -3.024 -16.620 1.00 87.38 95 VAL A O 1
ATOM 777 N N . ILE A 1 96 ? 4.182 -4.040 -15.896 1.00 85.94 96 ILE A N 1
ATOM 778 C CA . ILE A 1 96 ? 4.205 -5.102 -16.918 1.00 85.94 96 ILE A CA 1
ATOM 779 C C . ILE A 1 96 ? 4.109 -4.501 -18.328 1.00 85.94 96 ILE A C 1
ATOM 781 O O . ILE A 1 96 ? 4.869 -4.887 -19.219 1.00 85.94 96 ILE A O 1
ATOM 785 N N . ALA A 1 97 ? 3.205 -3.542 -18.541 1.00 85.94 97 ALA A N 1
ATOM 786 C CA . ALA A 1 97 ? 3.042 -2.879 -19.832 1.00 85.94 97 ALA A CA 1
ATOM 787 C C . ALA A 1 97 ? 4.288 -2.068 -20.230 1.00 85.94 97 ALA A C 1
ATOM 789 O O . ALA A 1 97 ? 4.723 -2.141 -21.380 1.00 85.94 97 ALA A O 1
ATOM 790 N N . CYS A 1 98 ? 4.897 -1.345 -19.287 1.00 78.94 98 CYS A N 1
ATOM 791 C CA . CYS A 1 98 ? 6.105 -0.555 -19.530 1.00 78.94 98 CYS A CA 1
ATOM 792 C C . CYS A 1 98 ? 7.311 -1.430 -19.878 1.00 78.94 98 CYS A C 1
ATOM 794 O O . CYS A 1 98 ? 8.043 -1.097 -20.808 1.00 78.94 98 CYS A O 1
ATOM 796 N N . ARG A 1 99 ? 7.485 -2.578 -19.204 1.00 71.38 99 ARG A N 1
ATOM 797 C CA . ARG A 1 99 ? 8.536 -3.547 -19.559 1.00 71.38 99 ARG A CA 1
ATOM 798 C C . ARG A 1 99 ? 8.346 -4.104 -20.973 1.00 71.38 99 ARG A C 1
ATOM 800 O O . ARG A 1 99 ? 9.307 -4.164 -21.730 1.00 71.38 99 ARG A O 1
ATOM 807 N N . ARG A 1 100 ? 7.113 -4.455 -21.360 1.00 66.12 100 ARG A N 1
ATOM 808 C CA . ARG A 1 100 ? 6.817 -5.009 -22.699 1.00 66.12 100 ARG A CA 1
ATOM 809 C C . ARG A 1 100 ? 7.073 -4.020 -23.835 1.00 66.12 100 ARG A C 1
ATOM 811 O O . ARG A 1 100 ? 7.541 -4.428 -24.886 1.00 66.12 100 ARG A O 1
ATOM 818 N N . ARG A 1 101 ? 6.811 -2.726 -23.627 1.00 61.88 101 ARG A N 1
ATOM 819 C CA . ARG A 1 101 ? 7.073 -1.683 -24.638 1.00 61.88 101 ARG A CA 1
ATOM 820 C C . ARG A 1 101 ? 8.565 -1.458 -24.925 1.00 61.88 101 ARG A C 1
ATOM 822 O O . ARG A 1 101 ? 8.876 -0.836 -25.931 1.00 61.88 101 ARG A O 1
ATOM 829 N N . ARG A 1 102 ? 9.469 -1.948 -24.068 1.00 59.06 102 ARG A N 1
ATOM 830 C CA . ARG A 1 102 ? 10.927 -1.781 -24.210 1.00 59.06 102 ARG A CA 1
ATOM 831 C C . ARG A 1 102 ? 11.660 -3.007 -24.770 1.00 59.06 102 ARG A C 1
ATOM 833 O O . ARG A 1 102 ? 12.850 -2.907 -25.027 1.00 59.06 102 ARG A O 1
ATOM 840 N N . MET A 1 103 ? 10.968 -4.125 -25.011 1.00 47.91 103 MET A N 1
ATOM 841 C CA . MET A 1 103 ? 11.475 -5.227 -25.842 1.00 47.91 103 MET A CA 1
ATOM 842 C C . MET A 1 103 ? 10.711 -5.262 -27.174 1.00 47.91 103 MET A C 1
ATOM 844 O O . MET A 1 103 ? 9.709 -5.973 -27.276 1.00 47.91 103 MET A O 1
ATOM 848 N N . PRO A 1 104 ? 11.143 -4.532 -28.217 1.00 40.41 104 PRO A N 1
ATOM 849 C CA . PRO A 1 104 ? 10.846 -4.952 -29.574 1.00 40.41 104 PRO A CA 1
ATOM 850 C C . PRO A 1 104 ? 11.746 -6.158 -29.884 1.00 40.41 104 PRO A C 1
ATOM 852 O O . PRO A 1 104 ? 12.962 -6.068 -29.774 1.00 40.41 104 PRO A O 1
ATOM 855 N N . CYS A 1 105 ? 11.115 -7.297 -30.167 1.00 38.56 105 CYS A N 1
ATOM 856 C CA . CYS A 1 105 ? 11.657 -8.528 -30.747 1.00 38.56 105 CYS A CA 1
ATOM 857 C C . CYS A 1 105 ? 13.185 -8.578 -30.954 1.00 38.56 105 CYS A C 1
ATOM 859 O O . CYS A 1 105 ? 13.701 -8.010 -31.915 1.00 38.56 105 CYS A O 1
ATOM 861 N N . ALA A 1 106 ? 13.888 -9.360 -30.126 1.00 35.31 106 ALA A N 1
ATOM 862 C CA . ALA A 1 106 ? 15.119 -9.985 -30.596 1.00 35.31 106 ALA A CA 1
ATOM 863 C C . ALA A 1 106 ? 14.732 -10.879 -31.787 1.00 35.31 106 ALA A C 1
ATOM 865 O O . ALA A 1 106 ? 13.935 -11.808 -31.628 1.00 35.31 106 ALA A O 1
ATOM 866 N N . SER A 1 107 ? 15.195 -10.479 -32.971 1.00 37.78 107 SER A N 1
ATOM 867 C CA . SER A 1 107 ? 15.118 -11.235 -34.225 1.00 37.78 107 SER A CA 1
ATOM 868 C C . SER A 1 107 ? 16.330 -12.146 -34.320 1.00 37.78 107 SER A C 1
ATOM 870 O O . SER A 1 107 ? 17.410 -11.682 -33.886 1.00 37.78 107 SER A O 1
#

pLDDT: mean 87.54, std 15.03, range [35.31, 98.25]